Protein AF-A0A816SMF8-F1 (afdb_monomer)

Solvent-accessible surface area (backbone atoms only — not comparable to full-atom values): 10561 Å² total; per-residue (Å²): 134,89,64,57,75,38,32,50,56,55,38,53,76,69,67,59,51,40,69,58,43,46,74,33,44,47,55,67,71,58,26,51,52,49,42,51,55,72,75,43,90,72,76,81,83,55,54,79,46,67,44,46,59,27,66,83,70,22,25,59,86,71,40,79,42,61,72,83,75,58,93,57,52,78,63,55,74,74,52,82,61,90,69,96,75,68,90,81,61,88,74,79,72,72,58,49,76,90,58,93,64,45,53,64,68,84,88,50,62,51,47,70,81,50,46,38,64,86,52,77,68,22,71,65,80,25,54,43,53,51,82,44,59,78,46,60,68,57,77,56,56,97,66,35,40,72,34,90,68,32,48,65,42,56,42,80,57,64,69,59,83,82,91,52,75,81,71,120

Organism: NCBI:txid392030

pLDDT: mean 74.06, std 16.32, range [36.88, 93.38]

Secondary structure (DSSP, 8-state):
----EEEHHHHHHTT--HHHHHHTT--HHHHHHHHHHHH---TTSSTT-EEE-PPTTEESTTS-EE----TTHHHHTT--S-----TTS--------SS-----STT----GGGTTSSS---TTT-GGGTTTHHHHT-PPPTTEEEPTTS-EEEGGGT--TTT-----

Foldseek 3Di:
DDWDKAFLVRCVVVVHALVVLVVQQEDNVVSVVSNVCNPDPPCPDRRGQIQTRADPPFHDRNSPDGDPPPVCVVVVVVPPPPDPDDPDDPPPPDADDPFPFAQDDPPDGDDPCQAQQPDQRGPPVSSSVPPLVVLVVQDEDPQWDADSSNDTHGVVCVPPPPDDPPPD

Radius of gyration: 21.79 Å; Cα contacts (8 Å, |Δi|>4): 182; chains: 1; bounding box: 56×41×50 Å

Nearest PDB structures (foldseek):
  1j9c-assembly1_L  TM=3.328E-01  e=4.710E+00  Homo sapiens

Mean predicted aligned error: 16.72 Å

Structure (mmCIF, N/CA/C/O backbone):
data_AF-A0A816SMF8-F1
#
_entry.id   AF-A0A816SMF8-F1
#
loop_
_atom_site.group_PDB
_atom_site.id
_atom_site.type_symbol
_atom_site.label_atom_id
_atom_site.label_alt_id
_atom_site.label_comp_id
_atom_site.label_asym_id
_atom_site.label_entity_id
_atom_site.label_seq_id
_atom_site.pdbx_PDB_ins_code
_atom_site.Cartn_x
_atom_site.Cartn_y
_atom_site.Cartn_z
_atom_site.occupancy
_atom_site.B_iso_or_equiv
_atom_site.auth_seq_id
_atom_site.auth_comp_id
_atom_site.auth_asym_id
_atom_site.auth_atom_id
_atom_site.pdbx_PDB_model_num
ATOM 1 N N . MET A 1 1 ? 3.835 -13.017 27.013 1.00 38.38 1 MET A N 1
ATOM 2 C CA . MET A 1 1 ? 3.362 -11.630 26.813 1.00 38.38 1 MET A CA 1
ATOM 3 C C . MET A 1 1 ? 1.997 -11.713 26.156 1.00 38.38 1 MET A C 1
ATOM 5 O O . MET A 1 1 ? 1.874 -12.383 25.139 1.00 38.38 1 MET A O 1
ATOM 9 N N . GLN A 1 2 ? 0.975 -11.202 26.834 1.00 47.16 2 GLN A N 1
ATOM 10 C CA . GLN A 1 2 ? -0.429 -11.539 26.606 1.00 47.16 2 GLN A CA 1
ATOM 11 C C . GLN A 1 2 ? -1.041 -10.512 25.646 1.00 47.16 2 GLN A C 1
ATOM 13 O O . GLN A 1 2 ? -1.428 -9.430 26.065 1.00 47.16 2 GLN A O 1
ATOM 18 N N . HIS A 1 3 ? -1.057 -10.831 24.353 1.00 63.06 3 HIS A N 1
ATOM 19 C CA . HIS A 1 3 ? -1.828 -10.067 23.373 1.00 63.06 3 HIS A CA 1
ATOM 20 C C . HIS A 1 3 ? -3.286 -10.511 23.512 1.00 63.06 3 HIS A C 1
ATOM 22 O O . HIS A 1 3 ? -3.549 -11.717 23.565 1.00 63.06 3 HIS A O 1
ATOM 28 N N . GLN A 1 4 ? -4.219 -9.567 23.625 1.00 71.50 4 GLN A N 1
ATOM 29 C CA . GLN A 1 4 ? -5.638 -9.906 23.596 1.00 71.50 4 GLN A CA 1
ATOM 30 C C . GLN A 1 4 ? -6.012 -10.233 22.149 1.00 71.50 4 GLN A C 1
ATOM 32 O O . GLN A 1 4 ? -5.938 -9.374 21.271 1.00 71.50 4 GLN A O 1
ATOM 37 N N . ASN A 1 5 ? -6.327 -11.506 21.919 1.00 85.50 5 ASN A N 1
ATOM 38 C CA . ASN A 1 5 ? -6.924 -11.987 20.683 1.00 85.50 5 ASN A CA 1
ATOM 39 C C . ASN A 1 5 ? -8.436 -11.816 20.818 1.00 85.50 5 ASN A C 1
ATOM 41 O O . ASN A 1 5 ? -9.013 -12.337 21.774 1.00 85.50 5 ASN A O 1
ATOM 45 N N . LEU A 1 6 ? -9.028 -11.054 19.908 1.00 88.62 6 LEU A N 1
ATOM 46 C CA . LEU A 1 6 ? -10.442 -10.718 19.890 1.00 88.62 6 LEU A CA 1
ATOM 47 C C . LEU A 1 6 ? -11.013 -11.104 18.531 1.00 88.62 6 LEU A C 1
ATOM 49 O O . LEU A 1 6 ? -10.430 -10.812 17.491 1.00 88.62 6 LEU A O 1
ATOM 53 N N . THR A 1 7 ? -12.166 -11.746 18.532 1.00 90.44 7 THR A N 1
ATOM 54 C CA . THR A 1 7 ? -12.945 -11.982 17.315 1.00 90.44 7 THR A CA 1
ATOM 55 C C . THR A 1 7 ? -13.706 -10.724 16.902 1.00 90.44 7 THR A C 1
ATOM 57 O O . THR A 1 7 ? -13.951 -9.835 17.720 1.00 90.44 7 THR A O 1
ATOM 60 N N . PHE A 1 8 ? -14.138 -10.652 15.643 1.00 90.06 8 PHE A N 1
ATOM 61 C CA . PHE A 1 8 ? -14.990 -9.552 15.176 1.00 90.06 8 PHE A CA 1
ATOM 62 C C . PHE A 1 8 ? -16.300 -9.437 15.979 1.00 90.06 8 PHE A C 1
ATOM 64 O O . PHE A 1 8 ? -16.729 -8.329 16.292 1.00 90.06 8 PHE A O 1
ATOM 71 N N . ASP A 1 9 ? -16.895 -10.558 16.406 1.00 88.25 9 ASP A N 1
ATOM 72 C CA . ASP A 1 9 ? -18.079 -10.552 17.284 1.00 88.25 9 ASP A CA 1
ATOM 73 C C . ASP A 1 9 ? -17.771 -9.963 18.670 1.00 88.25 9 ASP A C 1
ATOM 75 O O . ASP A 1 9 ? -18.560 -9.183 19.203 1.00 88.25 9 ASP A O 1
ATOM 79 N N . GLU A 1 10 ? -16.611 -10.276 19.252 1.00 89.69 10 GLU A N 1
ATOM 80 C CA . GLU A 1 10 ? -16.186 -9.690 20.529 1.00 89.69 10 GLU A CA 1
ATOM 81 C C . GLU A 1 10 ? -15.909 -8.191 20.401 1.00 89.69 10 GLU A C 1
ATOM 83 O O . GLU A 1 10 ? -16.372 -7.420 21.241 1.00 89.69 10 GLU A O 1
ATOM 88 N N . LEU A 1 11 ? -15.221 -7.765 19.339 1.00 90.00 11 LEU A N 1
ATOM 89 C CA . LEU A 1 11 ? -14.988 -6.347 19.047 1.00 90.00 11 LEU A CA 1
ATOM 90 C C . LEU A 1 11 ? -16.304 -5.580 18.899 1.00 90.00 11 LEU A C 1
ATOM 92 O O . LEU A 1 11 ? -16.471 -4.514 19.496 1.00 90.00 11 LEU A O 1
ATOM 96 N N . HIS A 1 12 ? -17.267 -6.163 18.185 1.00 89.81 12 HIS A N 1
ATOM 97 C CA . HIS A 1 12 ? -18.576 -5.557 17.982 1.00 89.81 12 HIS A CA 1
ATOM 98 C C . HIS A 1 12 ? -19.375 -5.466 19.287 1.00 89.81 12 HIS A C 1
ATOM 100 O O . HIS A 1 12 ? -19.956 -4.426 19.585 1.00 89.81 12 HIS A O 1
ATOM 106 N N . ARG A 1 13 ? -19.347 -6.509 20.129 1.00 89.75 13 ARG A N 1
ATOM 107 C CA . ARG A 1 13 ? -19.972 -6.478 21.468 1.00 89.75 13 ARG A CA 1
ATOM 108 C C . ARG A 1 13 ? -19.339 -5.452 22.401 1.00 89.75 13 ARG A C 1
ATOM 110 O O . ARG A 1 13 ? -20.023 -4.937 23.283 1.00 89.75 13 ARG A O 1
ATOM 117 N N . LEU A 1 14 ? -18.051 -5.176 22.223 1.00 91.31 14 LEU A N 1
ATOM 118 C CA . LEU A 1 14 ? -17.321 -4.147 22.959 1.00 91.31 14 LEU A CA 1
ATOM 119 C C . LEU A 1 14 ? -17.529 -2.735 22.381 1.00 91.31 14 LEU A C 1
ATOM 121 O O . LEU A 1 14 ? -16.967 -1.788 22.923 1.00 91.31 14 LEU A O 1
ATOM 125 N N . ASN A 1 15 ? -18.357 -2.579 21.337 1.00 93.19 15 ASN A N 1
ATOM 126 C CA . ASN A 1 15 ? -18.586 -1.326 20.609 1.00 93.19 15 ASN A CA 1
ATOM 127 C C . ASN A 1 15 ? -17.295 -0.681 20.076 1.00 93.19 15 ASN A C 1
ATOM 129 O O . ASN A 1 15 ? -17.210 0.542 19.985 1.00 93.19 15 ASN A O 1
ATOM 133 N N . ILE A 1 16 ? -16.297 -1.495 19.723 1.00 92.25 16 ILE A N 1
ATOM 134 C CA . ILE A 1 16 ? -15.071 -1.001 19.096 1.00 92.25 16 ILE A CA 1
ATOM 135 C C . ILE A 1 16 ? -15.377 -0.606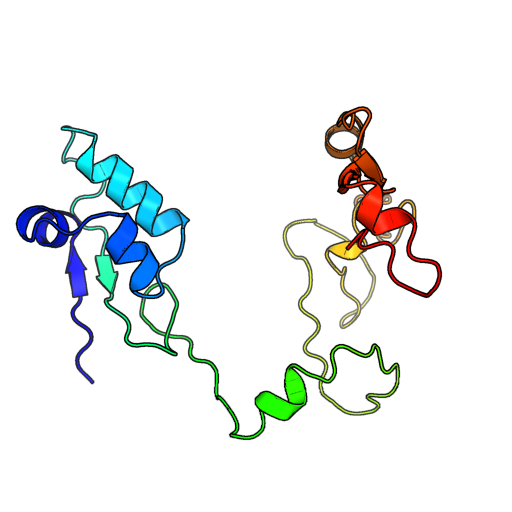 17.656 1.00 92.25 16 ILE A C 1
ATOM 137 O O . ILE A 1 16 ? -16.032 -1.345 16.918 1.00 92.25 16 ILE A O 1
ATOM 141 N N . THR A 1 17 ? -14.893 0.557 17.248 1.00 93.38 17 THR A N 1
ATOM 142 C CA . THR A 1 17 ? -15.029 1.065 15.882 1.00 93.38 17 THR A CA 1
ATOM 143 C C . THR A 1 17 ? -13.876 0.603 14.989 1.00 93.38 17 THR A C 1
ATOM 145 O O . THR A 1 17 ? -12.767 0.333 15.449 1.00 93.38 17 THR A O 1
ATOM 148 N N . SER A 1 18 ? -14.109 0.563 13.677 1.00 91.81 18 SER A N 1
ATOM 149 C CA . SER A 1 18 ? -13.058 0.319 12.675 1.00 91.81 18 SER A CA 1
ATOM 150 C C . SER A 1 18 ? -11.916 1.341 12.762 1.00 91.81 18 SER A C 1
ATOM 152 O O . SER A 1 18 ? -10.751 0.989 12.587 1.00 91.81 18 SER A O 1
ATOM 154 N N . HIS A 1 19 ? -12.225 2.591 13.121 1.00 91.31 19 HIS A N 1
ATOM 155 C CA . HIS A 1 19 ? -11.221 3.626 13.359 1.00 91.31 19 HIS A CA 1
ATOM 156 C C . HIS A 1 19 ? -10.300 3.297 14.545 1.00 91.31 19 HIS A C 1
ATOM 158 O O . HIS A 1 19 ? -9.086 3.459 14.443 1.00 91.31 19 HIS A O 1
ATOM 164 N N . GLU A 1 20 ? -10.839 2.782 15.651 1.00 91.19 20 GLU A N 1
ATOM 165 C CA . GLU A 1 20 ? -10.022 2.346 16.792 1.00 91.19 20 GLU A CA 1
ATOM 166 C C . GLU A 1 20 ? -9.105 1.172 16.430 1.00 91.19 20 GLU A C 1
ATOM 168 O O . GLU A 1 20 ? -7.950 1.152 16.851 1.00 91.19 20 GLU A O 1
ATOM 173 N N . ILE A 1 21 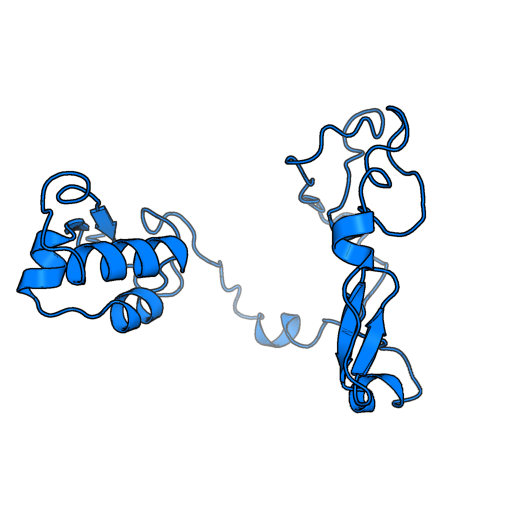? -9.568 0.244 15.585 1.00 90.00 21 ILE A N 1
ATOM 174 C CA . ILE A 1 21 ? -8.735 -0.856 15.075 1.00 90.00 21 ILE A CA 1
ATOM 175 C C . ILE A 1 21 ? -7.530 -0.320 14.290 1.00 90.00 21 ILE A C 1
ATOM 177 O O . ILE A 1 21 ? -6.414 -0.807 14.480 1.00 90.00 21 ILE A O 1
ATOM 181 N N . LEU A 1 22 ? -7.716 0.714 13.461 1.00 87.62 22 LEU A N 1
ATOM 182 C CA . LEU A 1 22 ? -6.610 1.372 12.749 1.00 87.62 22 LEU A CA 1
ATOM 183 C C . LEU A 1 22 ? -5.587 1.983 13.717 1.00 87.62 22 LEU A C 1
ATOM 185 O O . LEU A 1 22 ? -4.381 1.852 13.506 1.00 87.62 22 LEU A O 1
ATOM 189 N N . LEU A 1 23 ? -6.048 2.600 14.809 1.00 86.12 23 LEU A N 1
ATOM 190 C CA . LEU A 1 23 ? -5.169 3.182 15.831 1.00 86.12 23 LEU A CA 1
ATOM 191 C C . LEU A 1 23 ? -4.359 2.123 16.599 1.00 86.12 23 LEU A C 1
ATOM 193 O O . LEU A 1 23 ? -3.310 2.434 17.163 1.00 86.12 23 LEU A O 1
ATOM 197 N N . TRP A 1 24 ? -4.797 0.864 16.592 1.00 86.06 24 TRP A N 1
ATOM 198 C CA . TRP A 1 24 ? -4.117 -0.263 17.238 1.00 86.06 24 TRP A CA 1
ATOM 199 C C . TRP A 1 24 ? -3.094 -0.972 16.340 1.00 86.06 24 TRP A C 1
ATOM 201 O O . TRP A 1 24 ? -2.806 -2.154 16.523 1.00 86.06 24 TRP A O 1
ATOM 211 N N . SER A 1 25 ? -2.499 -0.242 15.389 1.00 82.50 25 SER A N 1
ATOM 212 C CA . SER A 1 25 ? -1.449 -0.755 14.487 1.00 82.50 25 SER A CA 1
ATOM 213 C C . SER A 1 25 ? -1.907 -1.933 13.611 1.00 82.50 25 SER A C 1
ATOM 215 O O . SER A 1 25 ? -1.111 -2.803 13.243 1.00 82.50 25 SER A O 1
ATOM 217 N N . SER A 1 26 ? -3.200 -1.956 13.278 1.00 85.00 26 SER A N 1
ATOM 218 C CA . SER A 1 26 ? -3.790 -2.885 12.314 1.00 85.00 26 SER A CA 1
ATOM 219 C C . SER A 1 26 ? -3.527 -2.453 10.866 1.00 85.00 26 SER A C 1
ATOM 221 O O . SER A 1 26 ? -3.297 -1.276 10.597 1.00 85.00 26 SER A O 1
ATOM 223 N N . SER A 1 27 ? -3.622 -3.390 9.914 1.00 86.44 27 SER A N 1
ATOM 224 C CA . SER A 1 27 ? -3.695 -3.041 8.489 1.00 86.44 27 SER A CA 1
ATOM 225 C C . SER A 1 27 ? -5.049 -2.423 8.132 1.00 86.44 27 SER A C 1
ATOM 227 O O . SER A 1 27 ? -6.058 -2.693 8.797 1.00 86.44 27 SER A O 1
ATOM 229 N N . ILE A 1 28 ? -5.065 -1.627 7.057 1.00 88.56 28 ILE A N 1
ATOM 230 C CA . ILE A 1 28 ? -6.290 -1.013 6.534 1.00 88.56 28 ILE A CA 1
ATOM 231 C C . ILE A 1 28 ? -7.291 -2.077 6.079 1.00 88.56 28 ILE A C 1
ATOM 233 O O . ILE A 1 28 ? -8.444 -2.028 6.493 1.00 88.56 28 ILE A O 1
ATOM 237 N N . ASP A 1 29 ? -6.815 -3.122 5.395 1.00 87.50 29 ASP A N 1
ATOM 238 C CA . ASP A 1 29 ? -7.661 -4.221 4.925 1.00 87.50 29 ASP A CA 1
ATOM 239 C C . ASP A 1 29 ? -8.438 -4.892 6.069 1.00 87.50 29 ASP A C 1
ATOM 241 O O . ASP A 1 29 ? -9.580 -5.305 5.892 1.00 87.50 29 ASP A O 1
ATOM 245 N N . LEU A 1 30 ? -7.825 -5.038 7.253 1.00 88.62 30 LEU A N 1
ATOM 246 C CA . LEU A 1 30 ? -8.498 -5.644 8.405 1.00 88.62 30 LEU A CA 1
ATOM 247 C C . LEU A 1 30 ? -9.575 -4.712 8.974 1.00 88.62 30 LEU A C 1
ATOM 249 O O . LEU A 1 30 ? -10.656 -5.173 9.331 1.00 88.62 30 LEU A O 1
ATOM 253 N N . ALA A 1 31 ? -9.288 -3.412 9.057 1.00 90.88 31 ALA A N 1
ATOM 254 C CA . ALA A 1 31 ? -10.255 -2.431 9.535 1.00 90.88 31 ALA A CA 1
ATOM 255 C C . ALA A 1 31 ? -11.453 -2.302 8.581 1.00 90.88 31 ALA A C 1
ATOM 257 O O . ALA A 1 31 ? -12.586 -2.182 9.045 1.00 90.88 31 ALA A O 1
ATOM 258 N N . GLU A 1 32 ? -11.220 -2.385 7.270 1.00 90.44 32 GLU A N 1
ATOM 259 C CA . GLU A 1 32 ? -12.272 -2.397 6.250 1.00 90.44 32 GLU A CA 1
ATOM 260 C C . GLU A 1 32 ? -13.135 -3.657 6.329 1.00 90.44 32 GLU A C 1
ATOM 262 O O . GLU A 1 32 ? -14.360 -3.552 6.322 1.00 90.44 32 GLU A O 1
ATOM 267 N N . ARG A 1 33 ? -12.528 -4.842 6.486 1.00 88.81 33 ARG A N 1
ATOM 268 C CA . ARG A 1 33 ? -13.288 -6.084 6.713 1.00 88.81 33 ARG A CA 1
ATOM 269 C C . ARG A 1 33 ? -14.107 -6.028 7.996 1.00 88.81 33 ARG A C 1
ATOM 271 O O . ARG A 1 33 ? -15.269 -6.417 8.000 1.00 88.81 33 ARG A O 1
ATOM 278 N N . TYR A 1 34 ? -13.551 -5.479 9.074 1.00 89.56 34 TYR A N 1
ATOM 279 C CA . TYR A 1 34 ? -14.320 -5.282 10.298 1.00 89.56 34 TYR A CA 1
ATOM 280 C C . TYR A 1 34 ? -15.477 -4.292 10.102 1.00 89.56 34 TYR A C 1
ATOM 282 O O . TYR A 1 34 ? -16.586 -4.550 10.563 1.00 89.56 34 TYR A O 1
ATOM 290 N N . GLN A 1 35 ? -15.264 -3.183 9.387 1.00 90.94 35 GLN A N 1
ATOM 291 C CA . GLN A 1 35 ? -16.341 -2.247 9.057 1.00 90.94 35 GLN A CA 1
ATOM 292 C C . GLN A 1 35 ? -17.441 -2.938 8.240 1.00 90.94 35 GLN A C 1
ATOM 294 O O . GLN A 1 35 ? -18.620 -2.816 8.564 1.00 90.94 35 GLN A O 1
ATOM 299 N N . TYR A 1 36 ? -17.052 -3.737 7.246 1.00 88.94 36 TYR A N 1
ATO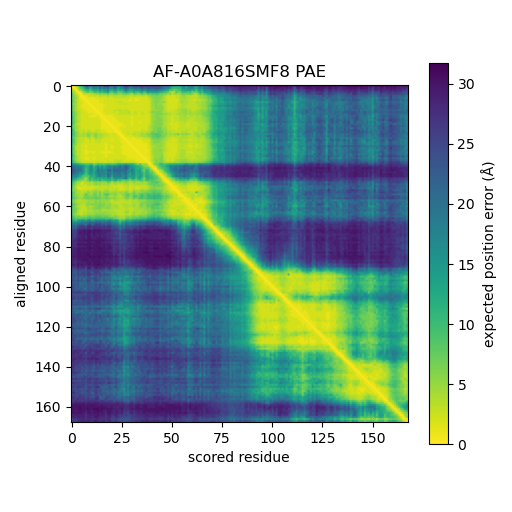M 300 C CA . TYR A 1 36 ? -17.970 -4.548 6.455 1.00 88.94 36 TYR A CA 1
ATOM 301 C C . TYR A 1 36 ? -18.770 -5.534 7.324 1.00 88.94 36 TYR A C 1
ATOM 303 O O . TYR A 1 36 ? -19.988 -5.640 7.170 1.00 88.94 36 TYR A O 1
ATOM 311 N N . TYR A 1 37 ? -18.116 -6.193 8.286 1.00 87.75 37 TYR A N 1
ATOM 312 C CA . TYR A 1 37 ? -18.764 -7.056 9.276 1.00 87.75 37 TYR A CA 1
ATOM 313 C C . TYR A 1 37 ? -19.788 -6.300 10.141 1.00 87.75 37 TYR A C 1
ATOM 315 O O . TYR A 1 37 ? -20.864 -6.829 10.415 1.00 87.75 37 TYR A O 1
ATOM 323 N N . VAL A 1 38 ? -19.479 -5.070 10.566 1.00 88.12 38 VAL A N 1
ATOM 324 C CA . VAL A 1 38 ? -20.392 -4.227 11.361 1.00 88.12 38 VAL A CA 1
ATOM 325 C C . VAL A 1 38 ? -21.601 -3.770 10.534 1.00 88.12 38 VAL A C 1
ATOM 327 O O . VAL A 1 38 ? -22.719 -3.743 11.054 1.00 88.12 38 VAL A O 1
ATOM 330 N N . ASP A 1 39 ? -21.394 -3.441 9.258 1.00 87.12 39 ASP A N 1
ATOM 331 C CA . ASP A 1 39 ? -22.435 -2.928 8.361 1.00 87.12 39 ASP A CA 1
ATOM 332 C C . ASP A 1 39 ? -23.382 -4.027 7.847 1.00 87.12 39 ASP A C 1
ATOM 334 O O . ASP A 1 39 ? -24.565 -3.775 7.586 1.00 87.12 39 ASP A O 1
ATOM 338 N N . GLN A 1 40 ? -22.896 -5.264 7.698 1.00 77.31 40 GLN A N 1
ATOM 339 C CA . GLN A 1 40 ? -23.693 -6.385 7.202 1.00 77.31 40 GLN A CA 1
ATOM 340 C C . GLN A 1 40 ? -24.350 -7.187 8.334 1.00 77.31 40 GLN A C 1
ATOM 342 O O . GLN A 1 40 ? -23.710 -7.736 9.221 1.00 77.31 40 GLN A O 1
ATOM 347 N N . SER A 1 41 ? -25.665 -7.402 8.234 1.00 60.56 41 SER A N 1
ATOM 348 C CA . SER A 1 41 ? -26.400 -8.316 9.130 1.00 60.56 41 SER A CA 1
ATOM 349 C C . SER A 1 41 ? -26.139 -9.813 8.860 1.00 60.56 41 SER A C 1
ATOM 351 O O . SER A 1 41 ? -26.658 -10.674 9.579 1.00 60.56 41 SER A O 1
ATOM 353 N N . ILE A 1 42 ? -25.337 -10.151 7.840 1.00 56.62 42 ILE A N 1
ATOM 354 C CA . ILE A 1 42 ? -25.048 -11.529 7.421 1.00 56.62 42 ILE A CA 1
ATOM 355 C C . ILE A 1 42 ? -23.830 -12.052 8.190 1.00 56.62 42 ILE A C 1
ATOM 357 O O . ILE A 1 42 ? -22.693 -12.048 7.732 1.00 56.62 42 ILE A O 1
ATOM 361 N N . ARG A 1 43 ? -24.105 -12.554 9.392 1.00 58.84 43 ARG A N 1
ATOM 362 C CA . ARG A 1 43 ? -23.135 -13.065 10.374 1.00 58.84 43 ARG A CA 1
ATOM 363 C C . ARG A 1 43 ? -22.418 -14.367 9.972 1.00 58.84 43 ARG A C 1
ATOM 365 O O . ARG A 1 43 ? -21.952 -15.066 10.853 1.00 58.84 43 ARG A O 1
ATOM 372 N N . SER A 1 44 ? -22.384 -14.803 8.714 1.00 56.72 44 SER A N 1
ATOM 373 C CA . SER A 1 44 ? -22.032 -16.207 8.414 1.00 56.72 44 SER A CA 1
ATOM 374 C C . SER A 1 44 ? -20.617 -16.464 7.895 1.00 56.72 44 SER A C 1
ATOM 376 O O . SER A 1 44 ? -20.202 -17.618 7.935 1.00 56.72 44 SER A O 1
ATOM 378 N N . ILE A 1 45 ? -19.872 -15.457 7.421 1.00 56.91 45 ILE A N 1
ATOM 379 C CA . ILE A 1 45 ? -18.590 -15.707 6.724 1.00 56.91 45 ILE A CA 1
ATOM 380 C C . ILE A 1 45 ? -17.358 -15.257 7.537 1.00 56.91 45 ILE A C 1
ATOM 382 O O . ILE A 1 45 ? -16.324 -15.912 7.456 1.00 56.91 45 ILE A O 1
ATOM 386 N N . GLU A 1 46 ? -17.474 -14.246 8.409 1.00 59.38 46 GLU A N 1
ATOM 387 C CA . GLU A 1 46 ? -16.303 -13.596 9.045 1.00 59.38 46 GLU A CA 1
ATOM 388 C C . GLU A 1 46 ? -16.304 -13.604 10.587 1.00 59.38 46 GLU A C 1
ATOM 390 O O . GLU A 1 46 ? -15.406 -13.045 11.206 1.00 59.38 46 GLU A O 1
ATOM 395 N N . LEU A 1 47 ? -17.258 -14.280 11.249 1.00 61.56 47 LEU A N 1
ATOM 396 C CA . LEU A 1 47 ? -17.356 -14.292 12.728 1.00 61.56 47 LEU A CA 1
ATOM 397 C C . LEU A 1 47 ? -16.066 -14.715 13.442 1.00 61.56 47 LEU A C 1
ATOM 399 O O . LEU A 1 47 ? -15.821 -14.303 14.573 1.00 61.56 47 LEU A O 1
ATOM 403 N N . ASN A 1 48 ? -15.281 -15.571 12.791 1.00 67.81 48 ASN A N 1
ATOM 404 C CA . ASN A 1 48 ? -14.079 -16.160 13.364 1.00 67.81 48 ASN A CA 1
ATOM 405 C C . ASN A 1 48 ? -12.801 -15.427 12.941 1.00 67.81 48 ASN A C 1
ATOM 407 O O . ASN A 1 48 ? -11.713 -15.916 13.255 1.00 67.81 48 ASN A O 1
ATOM 411 N N . GLU A 1 49 ? -12.898 -14.309 12.210 1.00 81.94 49 GLU A N 1
ATOM 412 C CA . GLU A 1 49 ? -11.715 -13.508 11.918 1.00 81.94 49 GLU A CA 1
ATOM 413 C C . GLU A 1 49 ? -11.175 -12.912 13.223 1.00 81.94 49 GLU A C 1
ATOM 415 O O . GLU A 1 49 ? -11.913 -12.389 14.063 1.00 81.94 49 GLU A O 1
ATOM 420 N N . GLN A 1 50 ? -9.872 -13.101 13.421 1.00 85.56 50 GLN A N 1
ATOM 421 C CA . GLN A 1 50 ? -9.178 -12.779 14.657 1.00 85.56 50 GLN A CA 1
ATOM 422 C C . GLN A 1 50 ? -8.392 -11.492 14.490 1.00 85.56 50 GLN A C 1
ATOM 424 O O . GLN A 1 50 ? -7.585 -11.348 13.571 1.00 85.56 50 GLN A O 1
ATOM 429 N N . PHE A 1 51 ? -8.580 -10.598 15.444 1.00 88.31 51 PHE A N 1
ATOM 430 C CA . PHE A 1 51 ? -7.812 -9.388 15.617 1.00 88.31 51 PHE A CA 1
ATOM 431 C C . PHE A 1 51 ? -6.897 -9.521 16.834 1.00 88.31 51 PHE A C 1
ATOM 433 O O . PHE A 1 51 ? -7.305 -9.959 17.910 1.00 88.31 51 PHE A O 1
ATOM 440 N N . PHE A 1 52 ? -5.647 -9.098 16.673 1.00 88.31 52 PHE A N 1
ATOM 441 C CA . PHE A 1 52 ? -4.684 -9.021 17.761 1.00 88.31 52 PHE A CA 1
ATOM 442 C C . PHE A 1 52 ? -4.451 -7.557 18.105 1.00 88.31 52 PHE A C 1
ATOM 444 O O . PHE A 1 52 ? -3.907 -6.813 17.293 1.00 88.31 52 PHE A O 1
ATOM 451 N N . ASN A 1 53 ? -4.824 -7.155 19.322 1.00 87.44 53 ASN A N 1
ATOM 452 C CA . ASN A 1 53 ? -4.518 -5.813 19.804 1.00 87.44 53 ASN A CA 1
ATOM 453 C C . ASN A 1 53 ? -3.016 -5.717 20.111 1.00 87.44 53 ASN A C 1
ATOM 455 O O . ASN A 1 53 ? -2.530 -6.256 21.115 1.00 87.44 53 ASN A O 1
ATOM 459 N N . CYS A 1 54 ? -2.280 -5.080 19.204 1.00 81.38 54 CYS A N 1
ATOM 460 C CA . CYS A 1 54 ? -0.842 -4.908 19.299 1.00 81.38 54 CYS A CA 1
ATOM 461 C C . CYS A 1 54 ? -0.510 -3.586 19.989 1.00 81.38 54 CYS A C 1
ATOM 463 O O . CYS A 1 54 ? -0.963 -2.521 19.582 1.00 81.38 54 CYS A O 1
ATOM 465 N N . THR A 1 55 ? 0.349 -3.629 21.008 1.00 80.88 55 THR A N 1
ATOM 466 C CA . THR A 1 55 ? 0.942 -2.404 21.552 1.00 80.88 55 THR A CA 1
ATOM 467 C C . THR A 1 55 ? 2.052 -1.918 20.613 1.00 80.88 55 THR A C 1
ATOM 469 O O . THR A 1 55 ? 2.958 -2.707 20.304 1.00 80.88 55 THR A O 1
ATOM 472 N N . PRO A 1 56 ? 2.043 -0.640 20.188 1.00 74.56 56 PRO A N 1
ATOM 473 C CA . PRO A 1 56 ? 3.164 -0.047 19.463 1.00 74.56 56 PRO A CA 1
ATOM 474 C C . PRO A 1 56 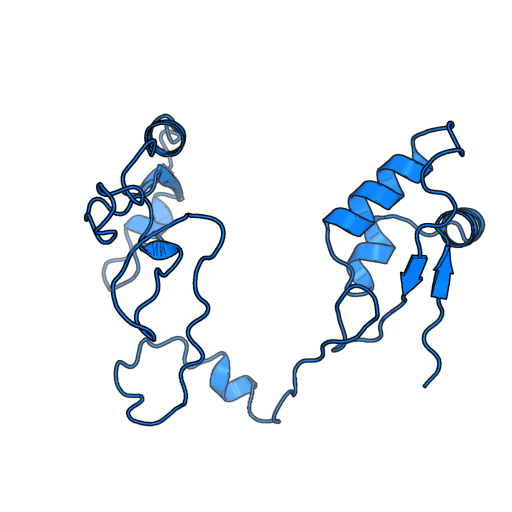? 4.499 -0.304 20.191 1.00 74.56 56 PRO A C 1
ATOM 476 O O . PRO A 1 56 ? 4.532 -0.261 21.424 1.00 74.56 56 PRO A O 1
ATOM 479 N N . PRO A 1 57 ? 5.607 -0.596 19.479 1.00 79.00 57 PRO A N 1
ATOM 480 C CA . PRO A 1 57 ? 5.811 -0.483 18.030 1.00 79.00 57 PRO A CA 1
ATOM 481 C C . PRO A 1 57 ? 5.530 -1.783 17.250 1.00 79.00 57 PRO A C 1
ATOM 483 O O . PRO A 1 57 ? 6.092 -1.984 16.172 1.00 79.00 57 PRO A O 1
ATOM 486 N N . ARG A 1 58 ? 4.746 -2.717 17.807 1.00 81.00 58 ARG A N 1
ATOM 487 C CA . ARG A 1 58 ? 4.468 -4.001 17.150 1.00 81.00 58 ARG A CA 1
ATOM 488 C C . ARG A 1 58 ? 3.318 -3.895 16.158 1.00 81.00 58 ARG A C 1
ATOM 490 O O . ARG A 1 58 ? 2.331 -3.225 16.438 1.00 81.00 58 ARG A O 1
ATOM 497 N N . PHE A 1 59 ? 3.428 -4.608 15.045 1.00 85.69 59 PHE A N 1
ATOM 498 C CA . PHE A 1 59 ? 2.427 -4.627 13.982 1.00 85.69 59 PHE A CA 1
ATOM 499 C C . PHE A 1 59 ? 2.385 -5.984 13.262 1.00 85.69 59 PHE A C 1
ATOM 501 O O . PHE A 1 59 ? 3.188 -6.890 13.522 1.00 85.69 59 PHE A O 1
ATOM 508 N N . GLY A 1 60 ? 1.420 -6.126 12.355 1.00 80.25 60 GLY A N 1
ATOM 509 C CA . GLY A 1 60 ? 1.154 -7.352 11.603 1.00 80.25 60 GLY A CA 1
ATOM 510 C C . GLY A 1 60 ? -0.001 -8.167 12.183 1.00 80.25 60 GLY A C 1
ATOM 511 O O . GLY A 1 60 ? -0.454 -7.939 13.302 1.00 80.25 60 GLY A O 1
ATOM 512 N N . SER A 1 61 ? -0.460 -9.154 11.414 1.00 81.25 61 SER A N 1
ATOM 513 C CA . SER A 1 61 ? -1.664 -9.957 11.693 1.00 81.25 61 SER A CA 1
ATOM 514 C C . SER A 1 61 ? -1.680 -10.686 13.044 1.00 81.25 61 SER A C 1
ATOM 516 O O . 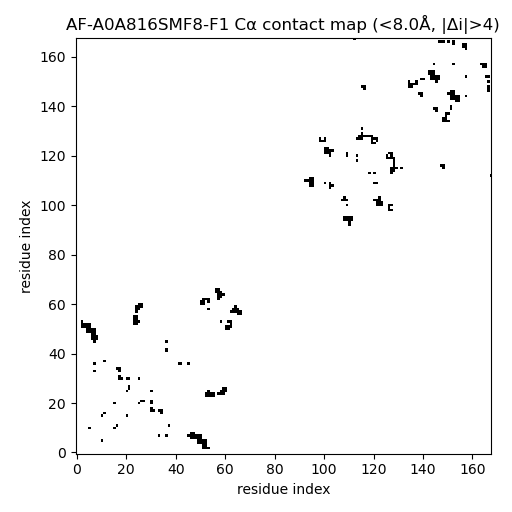SER A 1 61 ? -2.727 -11.141 13.486 1.00 81.25 61 SER A O 1
ATOM 518 N N . ARG A 1 62 ? -0.521 -10.864 13.678 1.00 85.38 62 ARG A N 1
ATOM 519 C CA . ARG A 1 62 ? -0.319 -11.498 14.989 1.00 85.38 62 ARG A CA 1
ATOM 520 C C . ARG A 1 62 ? 0.678 -10.714 15.850 1.00 85.38 62 ARG A C 1
ATOM 522 O O . ARG A 1 62 ? 1.359 -11.308 16.686 1.00 85.38 62 ARG A O 1
ATOM 529 N N . CYS A 1 63 ? 0.824 -9.408 15.613 1.00 84.88 63 CYS A N 1
ATOM 530 C CA . CYS A 1 63 ? 1.849 -8.568 16.249 1.00 84.88 63 CYS A CA 1
ATOM 531 C C . CYS A 1 63 ? 3.279 -9.118 16.078 1.00 84.88 63 CYS A C 1
ATOM 533 O O . CYS A 1 63 ? 4.113 -8.986 16.981 1.00 84.88 63 CYS A O 1
ATOM 535 N N . GLN A 1 64 ? 3.543 -9.818 14.966 1.00 85.00 64 GLN A N 1
ATOM 536 C CA . GLN A 1 64 ? 4.784 -10.567 14.763 1.00 85.00 64 GLN A CA 1
ATOM 537 C C . GLN A 1 64 ? 5.978 -9.690 14.378 1.00 85.00 64 GLN A C 1
ATOM 539 O O . GLN A 1 64 ? 7.115 -10.144 14.482 1.00 85.00 64 GLN A O 1
ATOM 544 N N . TYR A 1 65 ? 5.731 -8.458 13.934 1.00 82.69 65 TYR A N 1
ATOM 545 C CA . TYR A 1 65 ? 6.770 -7.526 13.520 1.00 82.69 65 TYR A CA 1
ATOM 546 C C . TYR A 1 65 ? 6.893 -6.390 14.527 1.00 82.69 65 TYR A C 1
ATOM 548 O O . TYR A 1 65 ? 5.923 -6.011 15.181 1.00 82.69 65 TYR A O 1
ATOM 556 N N . SER A 1 66 ? 8.094 -5.843 14.658 1.00 83.00 66 SER A N 1
ATOM 557 C CA . SER A 1 66 ? 8.368 -4.650 15.452 1.00 83.00 66 SER A CA 1
ATOM 558 C C . SER A 1 66 ? 9.558 -3.926 14.860 1.00 83.00 66 SER A C 1
ATOM 560 O O . SER A 1 66 ? 10.523 -4.576 14.459 1.00 83.00 66 SER A O 1
ATOM 562 N N . PHE A 1 67 ? 9.529 -2.601 14.865 1.00 74.38 67 PHE A N 1
ATOM 563 C CA . PHE A 1 67 ? 10.733 -1.836 14.578 1.00 74.38 67 PHE A CA 1
ATOM 564 C C . PHE A 1 67 ? 11.665 -1.913 15.790 1.00 74.38 67 PHE A C 1
ATOM 566 O O . PHE A 1 67 ? 11.291 -1.505 16.892 1.00 74.38 67 PHE A O 1
ATOM 573 N N . GLU A 1 68 ? 12.876 -2.438 15.601 1.00 64.56 68 GLU A N 1
ATOM 574 C CA . GLU A 1 68 ? 13.966 -2.188 16.539 1.00 64.56 68 GLU A CA 1
ATOM 575 C C . GLU A 1 68 ? 14.347 -0.717 16.389 1.00 64.56 68 GLU A C 1
ATOM 577 O O . GLU A 1 68 ? 15.146 -0.340 15.534 1.00 64.56 68 GLU A O 1
ATOM 582 N N . LEU A 1 69 ? 13.708 0.144 17.182 1.00 56.09 69 LEU A N 1
ATOM 583 C CA . LEU A 1 69 ? 14.103 1.541 17.294 1.00 56.09 69 LEU A CA 1
ATOM 584 C C . LEU A 1 69 ? 15.448 1.564 18.027 1.00 56.09 69 LEU A C 1
ATOM 586 O O . LEU A 1 69 ? 15.511 1.734 19.245 1.00 56.09 69 LEU A O 1
ATOM 590 N N . VAL A 1 70 ? 16.536 1.347 17.289 1.00 54.06 70 VAL A N 1
ATOM 591 C CA . VAL A 1 70 ? 17.874 1.714 17.750 1.00 54.06 70 VAL A CA 1
ATOM 592 C C . VAL A 1 70 ? 17.783 3.198 18.079 1.00 54.06 70 VAL A C 1
ATOM 594 O O . VAL A 1 70 ? 17.347 3.976 17.240 1.00 54.06 70 VAL A O 1
ATOM 597 N N . SER A 1 71 ? 18.140 3.593 19.297 1.00 53.72 71 SER A N 1
ATOM 598 C CA . SER A 1 71 ? 17.917 4.915 19.915 1.00 53.72 71 SER A CA 1
ATOM 599 C C . SER A 1 71 ? 18.384 6.156 19.128 1.00 53.72 71 SER A C 1
ATOM 601 O O . SER A 1 71 ? 18.210 7.271 19.606 1.00 53.72 71 SER A O 1
ATOM 603 N N . ASN A 1 72 ? 18.926 5.987 17.924 1.00 51.19 72 ASN A N 1
ATOM 604 C CA . ASN A 1 72 ? 19.414 7.028 17.026 1.00 51.19 72 ASN A CA 1
ATOM 605 C C . ASN A 1 72 ? 18.479 7.243 15.814 1.00 51.19 72 ASN A C 1
ATOM 607 O O . ASN A 1 72 ? 18.915 7.687 14.759 1.00 51.19 72 ASN A O 1
ATOM 611 N N . VAL A 1 73 ? 17.184 6.912 15.913 1.00 49.03 73 VAL A N 1
ATOM 612 C CA . VAL A 1 73 ? 16.229 7.104 14.795 1.00 49.03 73 VAL A CA 1
ATOM 613 C C . VAL A 1 73 ? 15.977 8.585 14.488 1.00 49.03 73 VAL A C 1
ATOM 615 O O . VAL A 1 73 ? 15.645 8.929 13.356 1.00 49.03 73 VAL A O 1
ATOM 618 N N . ALA A 1 74 ? 16.203 9.472 15.465 1.00 46.47 74 ALA A N 1
ATOM 619 C CA . ALA A 1 74 ? 16.230 10.915 15.227 1.00 46.47 74 ALA A CA 1
ATOM 620 C C . ALA A 1 74 ? 17.301 11.303 14.186 1.00 46.47 74 ALA A C 1
ATOM 622 O O . ALA A 1 74 ? 17.079 12.223 13.405 1.00 46.47 74 ALA A O 1
ATOM 623 N N . ASP A 1 75 ? 18.396 10.540 14.098 1.00 44.06 75 ASP A N 1
ATOM 624 C CA . ASP A 1 75 ? 19.461 10.760 13.115 1.00 44.06 75 ASP A CA 1
ATOM 625 C C . ASP A 1 75 ? 19.167 10.076 11.767 1.00 44.06 75 ASP A C 1
ATOM 627 O O . ASP A 1 75 ? 19.726 10.461 10.742 1.00 44.06 75 ASP A O 1
ATOM 631 N N . MET A 1 76 ? 18.273 9.077 11.722 1.00 43.94 76 MET A N 1
ATOM 632 C CA . MET A 1 76 ? 17.868 8.422 10.467 1.00 43.94 76 MET A CA 1
ATOM 633 C C . MET A 1 76 ? 16.785 9.202 9.717 1.00 43.94 76 MET A C 1
ATOM 635 O O . MET A 1 76 ? 16.831 9.261 8.4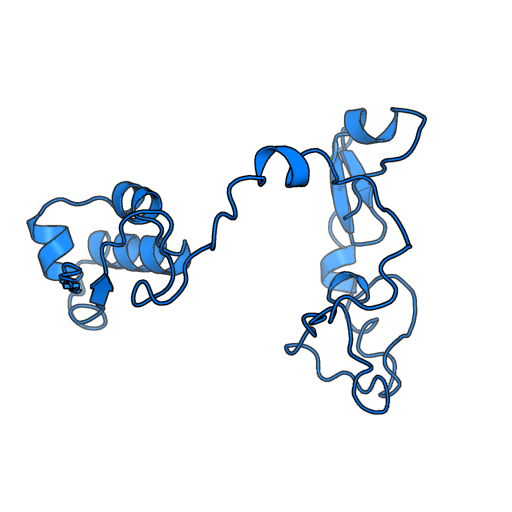91 1.00 43.94 76 MET A O 1
ATOM 639 N N . ALA A 1 77 ? 15.857 9.855 10.424 1.00 44.25 77 ALA A N 1
ATOM 640 C CA . ALA A 1 77 ? 14.823 10.682 9.792 1.00 44.25 77 ALA A CA 1
ATOM 641 C C . ALA A 1 77 ? 15.396 11.933 9.091 1.00 44.25 77 ALA A C 1
ATOM 643 O O . ALA A 1 77 ? 14.785 12.453 8.163 1.00 44.25 77 ALA A O 1
ATOM 644 N N . LEU A 1 78 ? 16.587 12.387 9.498 1.00 39.78 78 LEU A N 1
ATOM 645 C CA . LEU A 1 78 ? 17.293 13.530 8.905 1.00 39.78 78 LEU A CA 1
ATOM 646 C C . LEU A 1 78 ? 18.245 13.154 7.756 1.00 39.78 78 LEU A C 1
ATOM 648 O O . LEU A 1 78 ? 18.771 14.045 7.098 1.00 39.78 78 LEU A O 1
ATOM 652 N N . ASN A 1 79 ? 18.438 11.861 7.476 1.00 40.00 79 ASN A N 1
ATOM 653 C CA . ASN A 1 79 ? 19.345 11.370 6.434 1.00 40.00 79 ASN A CA 1
ATOM 654 C C . ASN A 1 79 ? 18.604 10.739 5.241 1.00 40.00 79 ASN A C 1
ATOM 656 O O . ASN A 1 79 ? 19.134 9.860 4.567 1.00 40.00 79 ASN A O 1
ATOM 660 N N . LEU A 1 80 ? 17.422 11.261 4.895 1.00 41.50 80 LEU A N 1
ATOM 661 C CA . LEU A 1 80 ? 16.827 11.107 3.554 1.00 41.50 80 LEU A CA 1
ATOM 662 C C . LEU A 1 80 ? 17.588 11.918 2.480 1.00 41.50 80 LEU A C 1
ATOM 664 O O . LEU A 1 80 ? 17.046 12.272 1.436 1.00 41.50 80 LEU A O 1
ATOM 668 N N . GLN A 1 81 ? 18.869 12.205 2.713 1.00 36.88 81 GLN A N 1
ATOM 669 C CA . GLN A 1 81 ? 19.786 12.647 1.681 1.00 36.88 81 GLN A CA 1
ATOM 670 C C . GLN A 1 81 ? 20.306 11.382 1.002 1.00 36.88 81 GLN A C 1
ATOM 672 O O . GLN A 1 81 ? 21.065 10.620 1.597 1.00 36.88 81 GLN A O 1
ATOM 677 N N . TRP A 1 82 ? 19.866 11.149 -0.231 1.00 46.31 82 TRP A N 1
ATOM 678 C CA . TRP A 1 82 ? 20.377 10.124 -1.135 1.00 46.31 82 TRP A CA 1
ATOM 679 C C . TRP A 1 82 ? 21.915 10.152 -1.180 1.00 46.31 82 TRP A C 1
ATOM 681 O O . TRP A 1 82 ? 22.508 10.868 -1.983 1.00 46.31 82 TRP A O 1
ATOM 691 N N . GLN A 1 83 ? 22.576 9.393 -0.305 1.00 37.41 83 GLN A N 1
ATOM 692 C CA . GLN A 1 83 ? 24.014 9.170 -0.363 1.00 37.41 83 GLN A CA 1
ATOM 693 C C . GLN A 1 83 ? 24.267 7.797 -0.962 1.00 37.41 83 GLN A C 1
ATOM 695 O O . GLN A 1 83 ? 24.033 6.748 -0.365 1.00 37.41 83 GLN A O 1
ATOM 700 N N . SER A 1 84 ? 24.749 7.858 -2.196 1.00 44.12 84 SER A N 1
ATOM 701 C CA . SER A 1 84 ? 25.156 6.785 -3.09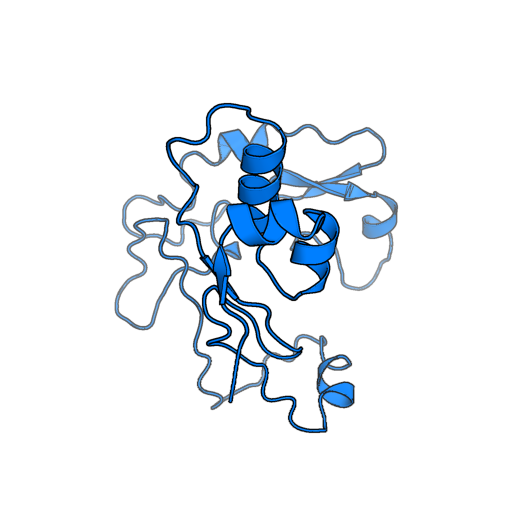2 1.00 44.12 84 SER A CA 1
ATOM 702 C C . SER A 1 84 ? 26.377 5.983 -2.624 1.00 44.12 84 SER A C 1
ATOM 704 O O . SER A 1 84 ? 27.089 5.455 -3.467 1.00 44.12 84 SER A O 1
ATOM 706 N N . ASP A 1 85 ? 26.629 5.853 -1.321 1.00 40.69 85 ASP A N 1
ATOM 707 C CA . ASP A 1 85 ? 27.840 5.214 -0.795 1.00 40.69 85 ASP A CA 1
ATOM 708 C C . ASP A 1 85 ? 27.538 4.338 0.431 1.00 40.69 85 ASP A C 1
ATOM 710 O O . ASP A 1 85 ? 27.880 4.651 1.567 1.00 40.69 85 ASP A O 1
ATOM 714 N N . LEU A 1 86 ? 26.914 3.183 0.195 1.00 43.34 86 LEU A N 1
ATOM 715 C CA . LEU A 1 86 ? 26.860 2.075 1.157 1.00 43.34 86 LEU A CA 1
ATOM 716 C C . LEU A 1 86 ? 27.491 0.837 0.525 1.00 43.34 86 LEU A C 1
ATOM 718 O O . LEU A 1 86 ? 26.844 -0.161 0.209 1.00 43.34 86 LEU A O 1
ATOM 722 N N . THR A 1 87 ? 28.805 0.911 0.336 1.00 42.88 87 THR A N 1
ATOM 723 C CA . THR A 1 87 ? 29.622 -0.273 0.092 1.00 42.88 87 THR A CA 1
ATOM 724 C C . THR A 1 87 ? 29.668 -1.080 1.399 1.00 42.88 87 THR A C 1
ATOM 726 O O . THR A 1 87 ? 30.330 -0.697 2.357 1.00 42.88 87 THR A O 1
ATOM 729 N N . ASN A 1 88 ? 28.926 -2.196 1.441 1.00 42.41 88 ASN A N 1
ATOM 730 C CA . ASN A 1 88 ? 28.908 -3.250 2.480 1.00 42.41 88 ASN A CA 1
ATOM 731 C C . ASN A 1 88 ? 27.764 -3.275 3.511 1.00 42.41 88 ASN A C 1
ATOM 733 O O . ASN A 1 88 ? 27.798 -4.133 4.395 1.00 42.41 88 ASN A O 1
ATOM 737 N N . ALA A 1 89 ? 26.707 -2.469 3.392 1.00 45.16 89 ALA A N 1
ATOM 738 C CA . ALA A 1 89 ? 25.450 -2.876 4.024 1.00 45.16 89 ALA A CA 1
ATOM 739 C C . ALA A 1 89 ? 24.817 -3.959 3.152 1.00 45.16 89 ALA A C 1
ATOM 741 O O . ALA A 1 89 ? 24.696 -3.783 1.939 1.00 45.16 89 ALA A O 1
ATOM 742 N N . VAL A 1 90 ? 24.424 -5.081 3.752 1.00 43.91 90 VAL A N 1
ATOM 743 C CA . VAL A 1 90 ? 23.552 -6.059 3.100 1.00 43.91 90 VAL A CA 1
ATOM 744 C C . VAL A 1 90 ? 22.253 -5.324 2.775 1.00 43.91 90 VAL A C 1
ATOM 746 O O . VAL A 1 90 ? 21.350 -5.227 3.600 1.00 43.91 90 VAL A O 1
ATOM 749 N N . THR A 1 91 ? 22.189 -4.725 1.587 1.00 50.97 91 THR A N 1
ATOM 750 C CA . THR A 1 91 ? 20.956 -4.177 1.044 1.00 50.97 91 THR A CA 1
ATOM 751 C C . THR A 1 91 ? 20.109 -5.394 0.718 1.00 50.97 91 THR A C 1
ATOM 753 O O . THR A 1 91 ? 20.234 -5.994 -0.346 1.00 50.97 91 THR A O 1
ATOM 756 N N . HIS A 1 92 ? 19.296 -5.828 1.681 1.00 54.72 92 HIS A N 1
ATOM 757 C CA . HIS A 1 92 ? 18.160 -6.695 1.406 1.00 54.72 92 HIS A CA 1
ATOM 758 C C . HIS A 1 92 ? 17.225 -5.900 0.494 1.00 54.72 92 HIS A C 1
ATOM 760 O O . HIS A 1 92 ? 16.275 -5.272 0.953 1.00 54.72 92 HIS A O 1
ATOM 766 N N . ARG A 1 93 ? 17.560 -5.837 -0.799 1.00 59.25 93 ARG A N 1
ATOM 767 C CA . ARG A 1 93 ? 16.709 -5.228 -1.808 1.00 59.25 93 ARG A CA 1
ATOM 768 C C . ARG A 1 93 ? 15.420 -6.033 -1.812 1.00 59.25 93 ARG A C 1
ATOM 770 O O . ARG A 1 93 ? 15.445 -7.253 -1.968 1.00 59.25 93 ARG A O 1
ATOM 777 N N . THR A 1 94 ? 14.310 -5.360 -1.553 1.00 68.62 94 THR A N 1
ATOM 778 C CA . THR A 1 94 ? 12.990 -5.965 -1.664 1.00 68.62 94 THR A CA 1
ATOM 779 C C . THR A 1 94 ? 12.662 -6.066 -3.139 1.00 68.62 94 THR A C 1
ATOM 781 O O . THR A 1 94 ? 12.550 -5.049 -3.818 1.00 68.62 94 THR A O 1
ATOM 784 N N . CYS A 1 95 ? 12.553 -7.290 -3.631 1.00 76.62 95 CYS A N 1
ATOM 785 C CA . CYS A 1 95 ? 12.197 -7.546 -5.013 1.00 76.62 95 CYS A CA 1
ATOM 786 C C . CYS A 1 95 ? 10.688 -7.404 -5.191 1.00 76.62 95 CYS A C 1
ATOM 788 O O . CYS A 1 95 ? 9.915 -7.880 -4.354 1.00 76.62 95 CYS A O 1
ATOM 790 N N . TYR A 1 96 ? 10.267 -6.792 -6.291 1.00 82.88 96 TYR A N 1
ATOM 791 C CA . TYR A 1 96 ? 8.881 -6.864 -6.715 1.00 82.88 96 TYR A CA 1
ATOM 792 C C . TYR A 1 96 ? 8.591 -8.275 -7.241 1.00 82.88 96 TYR A C 1
ATOM 794 O O . TYR A 1 96 ? 9.283 -8.761 -8.131 1.00 82.88 96 TYR A O 1
ATOM 802 N N . ILE A 1 97 ? 7.601 -8.951 -6.655 1.00 83.50 97 ILE A N 1
ATOM 803 C CA . ILE A 1 97 ? 7.303 -10.371 -6.936 1.00 83.50 97 ILE A CA 1
ATOM 804 C C . ILE A 1 97 ? 5.981 -10.593 -7.674 1.00 83.50 97 ILE A C 1
ATOM 806 O O . ILE A 1 97 ? 5.674 -11.723 -8.040 1.00 83.50 97 ILE A O 1
ATOM 810 N N . LEU A 1 98 ? 5.164 -9.548 -7.833 1.00 84.94 98 LEU A N 1
ATOM 811 C CA . LEU A 1 98 ? 3.842 -9.670 -8.456 1.00 84.94 98 LEU A CA 1
ATOM 812 C C . LEU A 1 98 ? 3.906 -9.613 -9.988 1.00 84.94 98 LEU A C 1
ATOM 814 O O . LEU A 1 98 ? 2.940 -9.993 -10.643 1.00 84.94 98 LEU A O 1
ATOM 818 N N . LEU A 1 99 ? 5.037 -9.178 -10.548 1.00 86.38 99 LEU A N 1
ATOM 819 C CA . LEU A 1 99 ? 5.320 -9.221 -11.977 1.00 86.38 99 LEU A CA 1
ATOM 820 C C . LEU A 1 99 ? 6.332 -10.335 -12.244 1.00 86.38 99 LEU A C 1
ATOM 822 O O . LEU A 1 99 ? 7.412 -10.351 -11.652 1.00 86.38 99 LEU A O 1
ATOM 826 N N . ASP A 1 100 ? 5.983 -11.254 -13.141 1.00 87.62 100 ASP A N 1
ATOM 827 C CA . ASP A 1 100 ? 6.885 -12.313 -13.591 1.00 87.62 100 ASP A CA 1
ATOM 828 C C . ASP A 1 100 ? 7.931 -11.715 -14.537 1.00 87.62 100 ASP A C 1
ATOM 830 O O . ASP A 1 100 ? 7.703 -11.629 -15.738 1.00 87.62 100 ASP A O 1
ATOM 834 N N . CYS A 1 101 ? 9.038 -11.223 -13.982 1.00 87.56 101 CYS A N 1
ATOM 835 C CA . CYS A 1 101 ? 10.111 -10.538 -14.700 1.00 87.56 101 CYS A CA 1
ATOM 836 C C . CYS A 1 101 ? 11.406 -11.357 -14.671 1.00 87.56 101 CYS A C 1
ATOM 838 O O . CYS A 1 101 ? 11.955 -11.628 -13.599 1.00 87.56 101 CYS A O 1
ATOM 840 N N . ASP A 1 102 ? 11.946 -11.683 -15.847 1.00 89.69 102 ASP A N 1
ATOM 841 C CA . ASP A 1 102 ? 13.280 -12.270 -15.974 1.00 89.69 102 ASP A CA 1
ATOM 842 C C . ASP A 1 102 ? 14.331 -11.160 -16.062 1.00 89.69 102 ASP A C 1
ATOM 844 O O . ASP A 1 102 ? 14.597 -10.613 -17.131 1.00 89.69 102 ASP A O 1
ATOM 848 N N . ARG A 1 103 ? 14.930 -10.815 -14.918 1.00 85.50 103 ARG A N 1
ATOM 849 C CA . ARG A 1 103 ? 15.986 -9.792 -14.820 1.00 85.50 103 ARG A CA 1
ATOM 850 C C . ARG A 1 103 ? 17.403 -10.382 -14.844 1.00 85.50 103 ARG A C 1
ATOM 852 O O . ARG A 1 103 ? 18.384 -9.668 -14.628 1.00 85.50 103 ARG A O 1
ATOM 859 N N . GLY A 1 104 ? 17.533 -11.684 -15.096 1.00 81.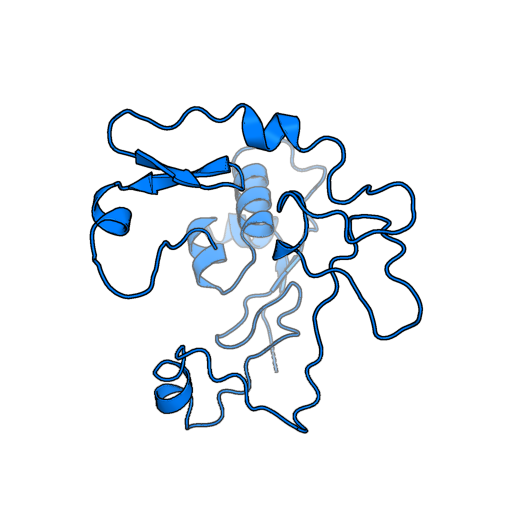75 104 GLY A N 1
ATOM 860 C CA . GLY A 1 104 ? 18.803 -12.402 -15.053 1.00 81.75 104 GLY A CA 1
ATOM 861 C C . GLY A 1 104 ? 19.103 -13.068 -13.700 1.00 81.75 104 GLY A C 1
ATOM 862 O O . GLY A 1 104 ? 18.212 -13.277 -12.876 1.00 81.75 104 GLY A O 1
ATOM 863 N N . PRO A 1 105 ? 20.360 -13.487 -13.468 1.00 78.00 105 PRO A N 1
ATOM 864 C CA . PRO A 1 105 ? 20.703 -14.330 -12.330 1.00 78.00 105 PRO A CA 1
ATOM 865 C C . PRO A 1 105 ? 20.578 -13.587 -10.993 1.00 78.00 105 PRO A C 1
ATOM 867 O O . PRO A 1 105 ? 20.931 -12.413 -10.860 1.00 78.00 105 PRO A O 1
ATOM 870 N N . THR A 1 106 ? 20.149 -14.313 -9.960 1.00 67.62 106 THR A N 1
ATOM 871 C CA . THR A 1 106 ? 20.135 -13.842 -8.567 1.00 67.62 106 THR A CA 1
ATOM 872 C C . THR A 1 106 ? 21.509 -13.260 -8.187 1.00 67.62 106 THR A C 1
ATOM 874 O O . THR A 1 106 ? 22.523 -13.908 -8.458 1.00 67.62 106 THR A O 1
ATOM 877 N N . PRO A 1 107 ? 21.591 -12.070 -7.556 1.00 68.88 107 PRO A N 1
ATOM 878 C CA . PRO A 1 107 ? 20.535 -11.343 -6.842 1.00 68.88 107 PRO A CA 1
ATOM 879 C C . PRO A 1 107 ? 19.877 -10.204 -7.637 1.00 68.88 107 PRO A C 1
ATOM 881 O O . PRO A 1 107 ? 19.256 -9.335 -7.027 1.00 68.88 107 PRO A O 1
ATOM 884 N N . MET A 1 108 ? 20.032 -10.156 -8.964 1.00 72.75 108 MET A N 1
ATOM 885 C CA . MET A 1 108 ? 19.377 -9.120 -9.764 1.00 72.75 108 MET A CA 1
ATOM 886 C C . MET A 1 108 ? 17.863 -9.332 -9.716 1.00 72.75 108 MET A C 1
ATOM 888 O O . MET A 1 108 ? 17.371 -10.397 -10.074 1.00 72.75 108 MET A O 1
ATOM 892 N N . CYS A 1 109 ? 17.128 -8.338 -9.225 1.00 81.88 109 CYS A N 1
ATOM 893 C CA . CYS A 1 109 ? 15.676 -8.378 -9.174 1.00 81.88 109 CYS A CA 1
ATOM 894 C C . CYS A 1 109 ? 15.085 -6.998 -9.436 1.00 81.88 109 CYS A C 1
ATOM 896 O O . CYS A 1 109 ? 15.765 -5.987 -9.262 1.00 81.88 109 CYS A O 1
ATOM 898 N N . LEU A 1 110 ? 13.843 -7.001 -9.911 1.00 86.31 110 LEU A N 1
ATOM 899 C CA . LEU A 1 110 ? 13.096 -5.813 -10.298 1.00 86.31 110 LEU A CA 1
ATOM 900 C C . LEU A 1 110 ? 12.697 -5.006 -9.057 1.00 86.31 110 LEU A C 1
ATOM 902 O O . LEU A 1 110 ? 12.094 -5.552 -8.127 1.00 86.31 110 LEU A O 1
ATOM 906 N N . ASP A 1 111 ? 13.037 -3.720 -9.043 1.00 83.38 111 ASP A N 1
ATOM 907 C CA . ASP A 1 111 ? 12.481 -2.739 -8.112 1.00 83.38 111 ASP A CA 1
ATOM 908 C C . ASP A 1 111 ? 11.110 -2.280 -8.633 1.00 83.38 111 ASP A C 1
ATOM 910 O O . ASP A 1 111 ? 10.891 -2.172 -9.836 1.00 83.38 111 ASP A O 1
ATOM 914 N N . TRP A 1 112 ? 10.159 -2.003 -7.743 1.00 81.62 112 TRP A N 1
ATOM 915 C CA . TRP A 1 112 ? 8.809 -1.593 -8.152 1.00 81.62 112 TRP A CA 1
ATOM 916 C C . TRP A 1 112 ? 8.798 -0.255 -8.910 1.00 81.62 112 TRP A C 1
ATOM 918 O O . TRP A 1 112 ? 7.906 -0.029 -9.720 1.00 81.62 112 TRP A O 1
ATOM 928 N N . ARG A 1 113 ? 9.803 0.606 -8.690 1.00 80.38 113 ARG A N 1
ATOM 929 C CA . ARG A 1 113 ? 9.992 1.881 -9.413 1.00 80.38 113 ARG A CA 1
ATOM 930 C C . ARG A 1 113 ? 10.480 1.696 -10.847 1.00 80.38 113 ARG A C 1
ATOM 932 O O . ARG A 1 113 ? 10.561 2.658 -11.606 1.00 80.38 113 ARG A O 1
ATOM 939 N N . GLU A 1 114 ? 10.890 0.482 -11.193 1.00 84.19 114 GLU A N 1
ATOM 940 C CA . GLU A 1 114 ? 11.365 0.133 -12.526 1.00 84.19 114 GLU A CA 1
ATOM 941 C C . GLU A 1 114 ? 10.242 -0.405 -13.421 1.00 84.19 114 GLU A C 1
ATOM 943 O O . GLU A 1 114 ? 10.500 -0.776 -14.552 1.00 84.19 114 GLU A O 1
ATOM 948 N N . ILE A 1 115 ? 9.001 -0.437 -12.930 1.00 86.31 115 ILE A N 1
ATOM 949 C CA . ILE A 1 115 ? 7.820 -0.829 -13.703 1.00 86.31 115 ILE A CA 1
ATOM 950 C C . ILE A 1 115 ? 7.215 0.421 -14.343 1.00 86.31 115 ILE A C 1
ATOM 952 O O . ILE A 1 115 ? 6.959 1.402 -13.641 1.00 86.31 115 ILE A O 1
ATOM 956 N N . CYS A 1 116 ? 6.938 0.373 -15.646 1.00 83.50 116 CYS A N 1
ATOM 957 C CA . CYS A 1 116 ? 6.368 1.473 -16.424 1.00 83.50 116 CYS A CA 1
ATOM 958 C C . CYS A 1 116 ? 7.177 2.775 -16.311 1.00 83.50 116 CYS A C 1
ATOM 960 O O . CYS A 1 116 ? 6.621 3.872 -16.202 1.00 83.50 116 CYS A O 1
ATOM 962 N N . ASN A 1 117 ? 8.505 2.657 -16.307 1.00 81.38 117 ASN A N 1
ATOM 963 C CA . ASN A 1 117 ? 9.425 3.791 -16.220 1.00 81.38 117 ASN A CA 1
ATOM 964 C C . ASN A 1 117 ? 9.943 4.239 -17.606 1.00 81.38 117 ASN A C 1
ATOM 966 O O . ASN A 1 117 ? 10.770 5.156 -17.698 1.00 81.38 117 ASN A O 1
ATOM 970 N N . GLY A 1 118 ? 9.483 3.594 -18.681 1.00 82.94 118 GLY A N 1
ATOM 971 C CA . GLY A 1 118 ? 9.908 3.826 -20.057 1.00 82.94 118 GLY A CA 1
ATOM 972 C C . GLY A 1 118 ? 11.197 3.096 -20.454 1.00 82.94 118 GLY A C 1
ATOM 973 O O . GLY A 1 118 ? 11.750 3.384 -21.522 1.00 82.94 118 GLY A O 1
ATOM 974 N N . ARG A 1 119 ? 11.719 2.186 -19.624 1.00 87.00 119 ARG A N 1
ATOM 975 C CA . ARG A 1 119 ? 12.915 1.376 -19.892 1.00 87.00 119 ARG A CA 1
ATOM 976 C C . ARG A 1 119 ? 12.574 -0.096 -19.763 1.00 87.00 119 ARG A C 1
ATOM 978 O O . ARG A 1 119 ? 12.063 -0.530 -18.754 1.00 87.00 119 ARG A O 1
ATOM 985 N N . VAL A 1 120 ? 12.954 -0.872 -20.773 1.00 90.44 120 VAL A N 1
ATOM 986 C CA . VAL A 1 120 ? 12.835 -2.330 -20.715 1.00 90.44 120 VAL A CA 1
ATOM 987 C C . VAL A 1 120 ? 13.962 -2.891 -19.854 1.00 90.44 120 VAL A C 1
ATO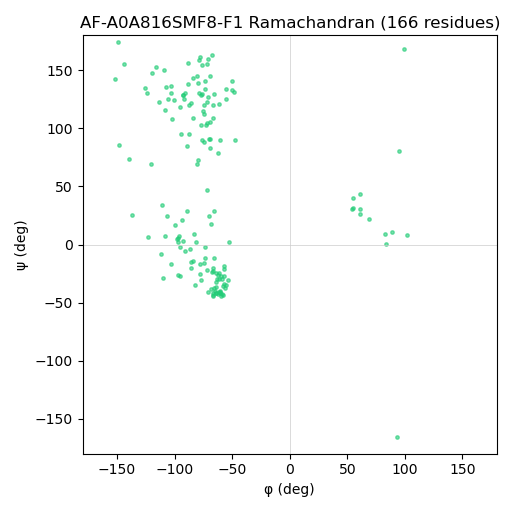M 989 O O . VAL A 1 120 ? 15.109 -2.986 -20.299 1.00 90.44 120 VAL A O 1
ATOM 992 N N . ASP A 1 121 ? 13.622 -3.259 -18.630 1.00 90.62 121 ASP A N 1
ATOM 993 C CA . ASP A 1 121 ? 14.473 -3.924 -17.659 1.00 90.62 121 ASP A CA 1
ATOM 994 C C . ASP A 1 121 ? 14.271 -5.455 -17.634 1.00 90.62 121 ASP A C 1
ATOM 996 O O . ASP A 1 121 ? 15.204 -6.187 -17.287 1.00 90.62 121 ASP A O 1
ATOM 1000 N N . CYS A 1 122 ? 13.093 -5.968 -18.014 1.00 90.69 122 CYS A N 1
ATOM 1001 C CA . CYS A 1 122 ? 12.811 -7.409 -18.033 1.00 90.69 122 CYS A CA 1
ATOM 1002 C C . CYS A 1 122 ? 13.127 -8.061 -19.393 1.00 90.69 122 CYS A C 1
ATOM 1004 O O . CYS A 1 122 ? 12.588 -7.683 -20.438 1.00 90.69 122 CYS A O 1
ATOM 1006 N N . PHE A 1 123 ? 13.954 -9.114 -19.400 1.00 90.12 123 PHE A N 1
ATOM 1007 C CA . PHE A 1 123 ? 14.370 -9.821 -20.621 1.00 90.12 123 PHE A CA 1
ATOM 1008 C C . PHE A 1 123 ? 13.263 -10.670 -21.252 1.00 90.12 123 PHE A C 1
ATOM 1010 O O . PHE A 1 123 ? 13.304 -10.952 -22.452 1.00 90.12 123 PHE A O 1
ATOM 1017 N N . ASN A 1 124 ? 12.255 -11.063 -20.477 1.00 90.69 124 ASN A N 1
ATOM 1018 C CA . ASN A 1 124 ? 11.097 -11.806 -20.957 1.00 90.69 124 ASN A CA 1
ATOM 1019 C C . ASN A 1 124 ? 10.071 -10.866 -21.611 1.00 90.69 124 ASN A C 1
ATOM 1021 O O . ASN A 1 124 ? 8.973 -10.678 -21.110 1.00 90.69 124 ASN A O 1
ATOM 1025 N N . ASN A 1 125 ? 10.431 -10.310 -22.769 1.00 87.62 125 ASN A N 1
ATOM 1026 C CA . ASN A 1 125 ? 9.586 -9.463 -23.622 1.00 87.62 125 ASN A CA 1
ATOM 1027 C C . ASN A 1 125 ? 9.229 -8.074 -23.051 1.00 87.62 125 ASN A C 1
ATOM 1029 O O . ASN A 1 125 ? 8.257 -7.481 -23.514 1.00 87.62 125 ASN A O 1
ATOM 1033 N N . GLY A 1 126 ? 10.001 -7.538 -22.100 1.00 88.06 126 GLY A N 1
ATOM 1034 C CA . GLY A 1 126 ? 9.755 -6.202 -21.541 1.00 88.06 126 GLY A CA 1
ATOM 1035 C C . GLY A 1 126 ? 8.398 -6.073 -20.858 1.00 88.06 126 GLY A C 1
ATOM 1036 O O . GLY A 1 126 ? 7.666 -5.112 -21.081 1.00 88.06 126 GLY A O 1
ATOM 1037 N N . VAL A 1 127 ? 8.036 -7.092 -20.077 1.00 90.75 127 VAL A N 1
ATOM 1038 C CA . VAL A 1 127 ? 6.766 -7.161 -19.337 1.00 90.75 127 VAL A CA 1
ATOM 1039 C C . VAL A 1 127 ? 6.574 -6.018 -18.344 1.00 90.75 127 VAL A C 1
ATOM 1041 O O . VAL A 1 127 ? 5.438 -5.639 -18.082 1.00 90.75 127 VAL A O 1
ATOM 1044 N N . ASP A 1 128 ? 7.663 -5.454 -17.832 1.00 89.12 128 ASP A N 1
ATOM 1045 C CA . ASP A 1 128 ? 7.709 -4.258 -16.987 1.00 89.12 128 ASP A CA 1
ATOM 1046 C C . ASP A 1 128 ? 7.184 -3.003 -17.673 1.00 89.12 128 ASP A C 1
ATOM 1048 O O . ASP A 1 128 ? 6.646 -2.130 -17.005 1.00 89.12 128 ASP A O 1
ATOM 1052 N N . GLU A 1 129 ? 7.254 -2.958 -19.000 1.00 89.62 129 GLU A N 1
ATOM 1053 C CA . GLU A 1 129 ? 6.739 -1.860 -19.818 1.00 89.62 129 GLU A CA 1
ATOM 1054 C C . GLU A 1 129 ? 5.473 -2.266 -20.591 1.00 89.62 129 GLU A C 1
ATOM 1056 O O . GLU A 1 129 ? 4.967 -1.540 -21.452 1.00 89.62 129 GLU A O 1
ATOM 1061 N N . SER A 1 130 ? 4.940 -3.457 -20.308 1.00 86.31 130 SER A N 1
ATOM 1062 C CA . SER A 1 130 ? 3.732 -3.958 -20.951 1.00 86.31 130 SER A CA 1
ATOM 1063 C C . SER A 1 130 ? 2.485 -3.511 -20.188 1.00 86.31 130 SER A C 1
ATOM 1065 O O . SER A 1 130 ? 2.434 -3.543 -18.965 1.00 86.31 130 SER A O 1
ATOM 1067 N N . GLN A 1 131 ? 1.447 -3.102 -20.923 1.00 81.19 131 GLN A N 1
ATOM 1068 C CA . GLN A 1 131 ? 0.145 -2.713 -20.359 1.00 81.19 131 GLN A CA 1
ATOM 1069 C C . GLN A 1 131 ? 0.170 -1.518 -19.381 1.00 81.19 131 GLN A C 1
ATOM 1071 O O . GLN A 1 131 ? -0.763 -1.340 -18.605 1.00 81.19 131 GLN A O 1
ATOM 1076 N N . CYS A 1 132 ? 1.151 -0.620 -19.501 1.00 80.31 132 CYS A N 1
ATOM 1077 C CA . CYS A 1 132 ? 1.215 0.630 -18.729 1.00 80.31 132 CYS A CA 1
ATOM 1078 C C . CYS A 1 132 ? 0.088 1.627 -19.048 1.00 80.31 132 CYS A C 1
ATOM 1080 O O . CYS A 1 132 ? -0.122 2.589 -18.314 1.00 80.31 132 CYS A O 1
ATOM 1082 N N . PHE A 1 133 ? -0.676 1.390 -20.120 1.00 69.31 133 PHE A N 1
ATOM 1083 C CA . PHE A 1 133 ? -1.726 2.290 -20.597 1.00 69.31 133 PHE A CA 1
ATOM 1084 C C . PHE A 1 133 ? -2.769 2.633 -19.522 1.00 69.31 133 PHE A C 1
ATOM 1086 O O . PHE A 1 133 ? -3.232 3.765 -19.468 1.00 69.31 133 PHE A O 1
ATOM 1093 N N . GLU A 1 134 ? -3.108 1.701 -18.627 1.00 65.19 134 GLU A N 1
ATOM 1094 C CA . GLU A 1 134 ? -4.057 1.971 -17.535 1.00 65.19 134 GLU A CA 1
ATOM 1095 C C . GLU A 1 134 ? -3.538 3.038 -16.552 1.00 65.19 134 GLU A C 1
ATOM 1097 O O . GLU A 1 134 ? -4.325 3.840 -16.051 1.00 65.19 134 GLU A O 1
ATOM 1102 N N . LEU A 1 135 ? -2.218 3.116 -16.349 1.00 63.50 135 LEU A N 1
ATOM 1103 C CA . LEU A 1 135 ? -1.553 4.181 -15.587 1.00 63.50 135 LEU A CA 1
ATOM 1104 C C . LEU A 1 135 ? -1.420 5.471 -16.418 1.00 63.50 135 LEU A C 1
ATOM 1106 O O . LEU A 1 135 ? -1.372 6.576 -15.875 1.00 63.50 135 LEU A O 1
ATOM 1110 N N . GLU A 1 136 ? -1.397 5.355 -17.750 1.00 60.88 136 GLU A N 1
ATOM 1111 C CA . GLU A 1 136 ? -1.221 6.483 -18.665 1.00 60.88 136 GLU A CA 1
ATOM 1112 C C . GLU A 1 136 ? -2.511 7.236 -19.041 1.00 60.88 136 GLU A C 1
ATOM 1114 O O . GLU A 1 136 ? -2.429 8.353 -19.556 1.00 60.88 136 GLU A O 1
ATOM 1119 N N . ILE A 1 137 ? -3.690 6.661 -18.792 1.00 63.59 137 ILE A N 1
ATOM 1120 C CA . ILE A 1 137 ? -4.995 7.299 -19.066 1.00 63.59 137 ILE A CA 1
ATOM 1121 C C . ILE A 1 137 ? -5.326 8.396 -18.044 1.00 63.59 137 ILE A C 1
ATOM 1123 O O . ILE A 1 137 ? -6.215 9.211 -18.282 1.00 63.59 137 ILE A O 1
ATOM 1127 N N . ASN A 1 138 ? -4.633 8.436 -16.904 1.00 67.88 138 ASN A N 1
ATOM 1128 C CA . ASN A 1 138 ? -4.923 9.411 -15.863 1.00 67.88 138 ASN A CA 1
ATOM 1129 C C . ASN A 1 138 ? -4.600 10.841 -16.344 1.00 67.88 138 ASN A C 1
ATOM 1131 O O . ASN A 1 138 ? -3.433 11.211 -16.508 1.00 67.88 138 ASN A O 1
ATOM 1135 N N . GLU A 1 139 ? -5.640 11.640 -16.586 1.00 76.56 139 GLU A N 1
ATOM 1136 C CA . GLU A 1 139 ? -5.530 13.068 -16.881 1.00 76.56 139 GLU A CA 1
ATOM 1137 C C . GLU A 1 139 ? -5.534 13.856 -15.568 1.00 76.56 139 GLU A C 1
ATOM 1139 O O . GLU A 1 139 ? -6.487 13.799 -14.791 1.00 76.56 139 GLU A O 1
ATOM 1144 N N . CYS A 1 140 ? -4.458 14.600 -15.319 1.00 83.19 140 CYS A N 1
ATOM 1145 C CA . CYS A 1 140 ? -4.358 15.454 -14.141 1.00 83.19 140 CYS A CA 1
ATOM 1146 C C . CYS A 1 140 ? -5.196 16.725 -14.298 1.00 83.19 140 CYS A C 1
ATOM 1148 O O . CYS A 1 140 ? -5.407 17.220 -15.409 1.00 83.19 140 CYS A O 1
ATOM 1150 N N . ASN A 1 141 ? -5.615 17.306 -13.175 1.00 85.12 141 ASN A N 1
ATOM 1151 C CA . ASN A 1 141 ? -6.331 18.576 -13.182 1.00 85.12 141 ASN A CA 1
ATOM 1152 C C . ASN A 1 141 ? -5.425 19.730 -13.646 1.00 85.12 141 ASN A C 1
ATOM 1154 O O . ASN A 1 141 ? -4.199 19.662 -13.570 1.00 85.12 141 ASN A O 1
ATOM 1158 N N . GLU A 1 142 ? -6.019 20.863 -14.039 1.00 83.62 142 GLU A N 1
ATOM 1159 C CA . GLU A 1 142 ? -5.269 22.042 -14.511 1.00 83.62 142 GLU A CA 1
ATOM 1160 C C . GLU A 1 142 ? -4.243 22.585 -13.496 1.00 83.62 142 GLU A C 1
ATOM 1162 O O . GLU A 1 142 ? -3.301 23.272 -13.889 1.00 83.62 142 GLU A O 1
ATOM 1167 N N . ASN A 1 143 ? -4.389 22.276 -12.204 1.00 84.25 143 ASN A N 1
ATOM 1168 C CA . ASN A 1 143 ? -3.490 22.714 -11.128 1.00 84.25 143 ASN A CA 1
ATOM 1169 C C . ASN A 1 143 ? -2.431 21.666 -10.741 1.00 84.25 143 ASN A C 1
ATOM 1171 O O . ASN A 1 143 ? -1.667 21.872 -9.796 1.00 84.25 143 ASN A O 1
ATOM 1175 N N . GLU A 1 144 ? -2.368 20.561 -11.477 1.00 85.12 144 GLU A N 1
ATOM 1176 C CA . GLU A 1 144 ? -1.480 19.432 -11.225 1.00 85.12 144 GLU A CA 1
ATOM 1177 C C . GLU A 1 144 ? -0.482 19.258 -12.379 1.00 85.12 144 GLU A C 1
ATOM 1179 O O . GLU A 1 144 ? -0.702 19.677 -13.518 1.00 85.12 144 GLU A O 1
ATOM 1184 N N . TYR A 1 145 ? 0.671 18.691 -12.054 1.00 82.38 145 TYR A N 1
ATOM 1185 C CA . TYR A 1 145 ? 1.695 18.240 -12.976 1.00 82.38 145 TYR A CA 1
ATOM 1186 C C . TYR A 1 145 ? 1.619 16.717 -13.079 1.00 82.38 145 TYR A C 1
ATOM 1188 O O . TYR A 1 145 ? 1.485 16.032 -12.066 1.00 82.38 145 TYR A O 1
ATOM 1196 N N . ARG A 1 146 ? 1.714 16.196 -14.305 1.00 79.88 146 ARG A N 1
ATOM 1197 C CA . ARG A 1 146 ? 1.688 14.760 -14.581 1.00 79.88 146 ARG A CA 1
ATOM 1198 C C . ARG A 1 146 ? 3.106 14.205 -14.673 1.00 79.88 146 ARG A C 1
ATOM 1200 O O . ARG A 1 146 ? 3.866 14.597 -15.557 1.00 79.88 146 ARG A O 1
ATOM 1207 N N . CYS A 1 147 ? 3.430 13.274 -13.788 1.00 75.75 147 CYS A N 1
ATOM 1208 C CA . CYS A 1 147 ? 4.670 12.513 -13.788 1.00 75.75 147 CYS A CA 1
ATOM 1209 C C . CYS A 1 147 ? 4.730 11.499 -14.939 1.00 75.75 147 CYS A C 1
ATOM 1211 O O . CYS A 1 147 ? 3.702 11.078 -15.473 1.00 75.75 147 CYS A O 1
ATOM 1213 N N . TYR A 1 148 ? 5.943 11.055 -15.288 1.00 70.06 148 TYR A N 1
ATOM 1214 C CA . TYR A 1 148 ? 6.154 10.040 -16.330 1.00 70.06 148 TYR A CA 1
ATOM 1215 C C . TYR A 1 148 ? 5.499 8.692 -16.000 1.00 70.06 148 TYR A C 1
ATOM 1217 O O . TYR A 1 148 ? 5.047 8.008 -16.907 1.00 70.06 148 TYR A O 1
ATOM 1225 N N . ASN A 1 149 ? 5.378 8.360 -14.713 1.00 66.19 149 ASN A N 1
ATOM 1226 C CA . ASN A 1 149 ? 4.681 7.171 -14.215 1.00 66.19 149 ASN A CA 1
ATOM 1227 C C . ASN A 1 149 ? 3.150 7.357 -14.082 1.00 66.19 149 ASN A C 1
ATOM 1229 O O . ASN A 1 149 ? 2.477 6.518 -13.492 1.00 66.19 149 ASN A O 1
ATOM 1233 N N . GLY A 1 150 ? 2.586 8.463 -14.589 1.00 72.56 150 GLY A N 1
ATOM 1234 C CA . GLY A 1 150 ? 1.140 8.727 -14.582 1.00 72.56 150 GLY A CA 1
ATOM 1235 C C . GLY A 1 150 ? 0.578 9.331 -13.288 1.00 72.56 150 GLY A C 1
ATOM 1236 O O . GLY A 1 150 ? -0.621 9.610 -13.218 1.00 72.56 150 GLY A O 1
ATOM 1237 N N . ILE A 1 151 ? 1.420 9.581 -12.280 1.00 77.75 151 ILE A N 1
ATOM 1238 C CA . ILE A 1 151 ? 1.019 10.223 -11.019 1.00 77.75 151 ILE A CA 1
ATOM 1239 C C . ILE A 1 151 ? 0.774 11.724 -11.232 1.00 77.75 151 ILE A C 1
ATOM 1241 O O . ILE A 1 151 ? 1.524 12.393 -11.942 1.00 77.75 151 ILE A O 1
ATOM 1245 N N . CYS A 1 152 ? -0.260 12.268 -10.590 1.00 81.00 152 CYS A N 1
ATOM 1246 C CA . CYS A 1 152 ? -0.557 13.699 -10.580 1.00 81.00 152 CYS A CA 1
ATOM 1247 C C . CYS A 1 152 ? -0.085 14.326 -9.268 1.00 81.00 152 CYS A C 1
ATOM 1249 O O . CYS A 1 152 ? -0.505 13.898 -8.194 1.00 81.00 152 CYS A O 1
ATOM 1251 N N . ILE A 1 153 ? 0.762 15.352 -9.348 1.00 81.94 153 ILE A N 1
ATOM 1252 C CA . ILE A 1 153 ? 1.247 16.102 -8.184 1.00 81.94 153 ILE A CA 1
ATOM 1253 C C . ILE A 1 153 ? 0.851 17.578 -8.291 1.00 81.94 153 ILE A C 1
ATOM 1255 O O . ILE A 1 153 ? 0.794 18.116 -9.395 1.00 81.94 153 ILE A O 1
ATOM 1259 N N . PRO A 1 154 ? 0.593 18.290 -7.185 1.00 83.31 154 PRO A N 1
ATOM 1260 C CA . PRO A 1 154 ? 0.342 19.729 -7.228 1.00 83.31 154 PRO A CA 1
ATOM 1261 C C . PRO A 1 154 ? 1.482 20.509 -7.906 1.00 83.31 154 PRO A C 1
ATOM 1263 O O . PRO A 1 154 ? 2.646 20.332 -7.550 1.00 83.31 154 PRO A O 1
ATOM 1266 N N . LYS A 1 155 ? 1.168 21.443 -8.818 1.00 78.81 155 LYS A N 1
ATOM 1267 C CA . LYS A 1 155 ? 2.181 22.259 -9.535 1.00 78.81 155 LYS A CA 1
ATOM 1268 C C . LYS A 1 155 ? 3.115 23.047 -8.613 1.00 78.81 155 LYS A C 1
ATOM 1270 O O . LYS A 1 155 ? 4.249 23.320 -8.984 1.00 78.81 155 LYS A O 1
ATOM 1275 N N . MET A 1 156 ? 2.660 23.387 -7.408 1.00 73.12 156 MET A N 1
ATOM 1276 C CA . MET A 1 156 ? 3.491 24.046 -6.392 1.00 73.12 156 MET A CA 1
ATOM 1277 C C . MET A 1 156 ? 4.701 23.202 -5.957 1.00 73.12 156 MET A C 1
ATOM 1279 O O . MET A 1 156 ? 5.691 23.767 -5.519 1.00 73.12 156 MET A O 1
ATOM 1283 N N . LEU A 1 157 ? 4.630 21.873 -6.094 1.00 69.50 157 LEU A N 1
ATOM 1284 C CA . LEU A 1 157 ? 5.731 20.950 -5.797 1.00 69.50 157 LEU A CA 1
ATOM 1285 C C . LEU A 1 157 ? 6.671 20.752 -6.997 1.00 69.50 157 LEU A C 1
ATOM 1287 O O . LEU A 1 157 ? 7.667 20.050 -6.891 1.00 69.50 157 LEU A O 1
ATOM 1291 N N . PHE A 1 158 ? 6.346 21.346 -8.149 1.00 65.69 158 PHE A N 1
ATOM 1292 C CA . PHE A 1 158 ? 7.141 21.246 -9.371 1.00 65.69 158 PHE A CA 1
ATOM 1293 C C . PHE A 1 158 ? 8.115 22.428 -9.548 1.00 65.69 158 PHE A C 1
ATOM 1295 O O . PHE A 1 158 ? 9.143 22.268 -10.201 1.00 65.69 158 PHE A O 1
ATOM 1302 N N . ASP A 1 159 ? 7.804 23.604 -8.987 1.00 59.25 159 ASP A N 1
ATOM 1303 C CA . ASP A 1 159 ? 8.495 24.875 -9.283 1.00 59.25 159 ASP A CA 1
ATOM 1304 C C . ASP A 1 159 ? 9.626 25.244 -8.297 1.00 59.25 159 ASP A C 1
ATOM 1306 O O . ASP A 1 159 ? 10.331 26.233 -8.502 1.00 59.25 159 ASP A O 1
ATOM 1310 N N . ASP A 1 160 ? 9.866 24.443 -7.251 1.00 53.41 160 ASP A N 1
ATOM 1311 C CA . ASP A 1 160 ? 11.046 24.630 -6.402 1.00 53.41 160 ASP A CA 1
ATOM 1312 C C . ASP A 1 160 ? 12.289 24.098 -7.131 1.00 53.41 160 ASP A C 1
ATOM 1314 O O . ASP A 1 160 ? 12.684 22.931 -7.064 1.00 53.41 160 ASP A O 1
ATOM 1318 N N . SER A 1 161 ? 12.911 25.003 -7.892 1.00 53.69 161 SER A N 1
ATOM 1319 C CA . SER A 1 161 ? 14.246 24.821 -8.449 1.00 53.69 161 SER A CA 1
ATOM 1320 C C . SER A 1 161 ? 15.185 24.345 -7.336 1.00 53.69 161 SER A C 1
ATOM 1322 O O . SER A 1 161 ? 15.231 24.973 -6.282 1.00 53.69 161 SER A O 1
ATOM 1324 N N . PHE A 1 162 ? 15.943 23.284 -7.619 1.00 49.25 162 PHE A N 1
ATOM 1325 C CA . PHE A 1 162 ? 16.791 22.488 -6.717 1.00 49.25 162 PHE A CA 1
ATOM 1326 C C . PHE A 1 162 ? 16.111 21.224 -6.133 1.00 49.25 162 PHE A C 1
ATOM 1328 O O . PHE A 1 162 ? 15.796 21.136 -4.956 1.00 49.25 162 PHE A O 1
ATOM 1335 N N . GLN A 1 163 ? 16.085 20.168 -6.961 1.00 48.47 163 GLN A N 1
ATOM 1336 C CA . GLN A 1 163 ? 16.285 18.757 -6.562 1.00 48.47 163 GLN A CA 1
ATOM 1337 C C . GLN A 1 163 ? 15.130 17.843 -6.108 1.00 48.47 163 GLN A C 1
ATOM 1339 O O . GLN A 1 163 ? 15.433 16.708 -5.746 1.00 48.47 163 GLN A O 1
ATOM 1344 N N . ALA A 1 164 ? 13.847 18.183 -6.235 1.00 50.50 164 ALA A N 1
ATOM 1345 C CA . ALA A 1 164 ? 12.806 17.169 -6.008 1.00 50.50 164 ALA A CA 1
ATOM 1346 C C . ALA A 1 164 ? 11.559 17.395 -6.863 1.00 50.50 164 ALA A C 1
ATOM 1348 O O . ALA A 1 164 ? 10.571 17.952 -6.407 1.00 50.50 164 ALA A O 1
ATOM 1349 N N . VAL A 1 165 ? 11.569 16.892 -8.099 1.00 53.66 165 VAL A N 1
ATOM 1350 C CA . VAL A 1 165 ? 10.291 16.458 -8.665 1.00 53.66 165 VAL A CA 1
ATOM 1351 C C . VAL A 1 165 ? 9.946 15.178 -7.903 1.00 53.66 165 VAL A C 1
ATOM 1353 O O . VAL A 1 165 ? 10.578 14.149 -8.138 1.00 53.66 165 VAL A O 1
ATOM 1356 N N . GLU A 1 166 ? 9.001 15.242 -6.963 1.00 57.28 166 GLU A N 1
ATOM 1357 C CA . GLU A 1 166 ? 8.492 14.080 -6.210 1.00 57.28 166 GLU A CA 1
ATOM 1358 C C . GLU A 1 166 ? 7.615 13.173 -7.093 1.00 57.28 166 GLU A C 1
ATOM 1360 O O . GLU A 1 166 ? 6.527 12.746 -6.719 1.00 57.28 166 GLU A O 1
ATOM 1365 N N . CYS A 1 167 ? 8.091 12.865 -8.298 1.00 63.09 167 CYS A N 1
ATOM 1366 C CA . CYS A 1 167 ? 7.632 11.709 -9.049 1.00 63.09 167 CYS A CA 1
ATOM 1367 C C . CYS A 1 167 ? 8.358 10.489 -8.470 1.00 63.09 167 CYS A C 1
ATOM 1369 O O . CYS A 1 167 ? 9.334 10.014 -9.053 1.00 63.09 167 CYS A O 1
ATOM 1371 N N . LEU A 1 168 ? 7.957 10.086 -7.260 1.00 59.47 168 LEU A N 1
ATOM 1372 C CA . LEU A 1 168 ? 8.414 8.850 -6.619 1.00 59.47 168 LEU A CA 1
ATOM 1373 C C . LEU A 1 168 ? 7.866 7.619 -7.345 1.00 59.47 168 LEU A C 1
ATOM 1375 O O . LEU A 1 168 ? 6.718 7.684 -7.846 1.00 59.47 168 LEU A O 1
#

Sequence (168 aa):
MQHQNLTFDELHRLNITSHEILLWSSSIDLAERYQYYVDQSIRSIELNEQFFNCTPPRFGSRCQYSFELVSNVADMALNLQWQSDLTNAVTHRTCYILLDCDRGPTPMCLDWREICNGRVDCFNNGVDESQCFELEINECNENEYRCYNGICIPKMLFDDSFQAVECL